Protein AF-A0A378BSM4-F1 (afdb_monomer)

Structure (mmCIF, N/CA/C/O backbone):
data_AF-A0A378BSM4-F1
#
_entry.id   AF-A0A378BSM4-F1
#
loop_
_atom_site.group_PDB
_atom_site.id
_atom_site.type_symbol
_atom_site.label_atom_id
_atom_site.label_alt_id
_atom_site.label_comp_id
_atom_site.label_asym_id
_atom_site.label_entity_id
_atom_site.label_seq_id
_atom_site.pdbx_PDB_ins_code
_atom_site.Cartn_x
_atom_site.Cartn_y
_atom_site.Cartn_z
_atom_site.occupancy
_atom_site.B_iso_or_equiv
_atom_site.auth_seq_id
_atom_site.auth_comp_id
_atom_site.auth_asym_id
_atom_site.auth_atom_id
_atom_site.pdbx_PDB_model_num
ATOM 1 N N . MET A 1 1 ? 3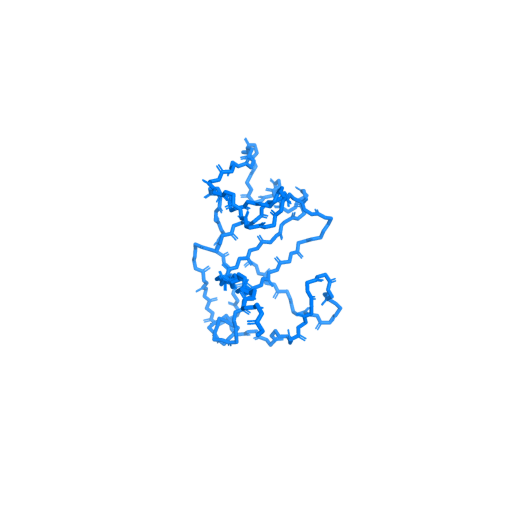9.002 -1.150 12.392 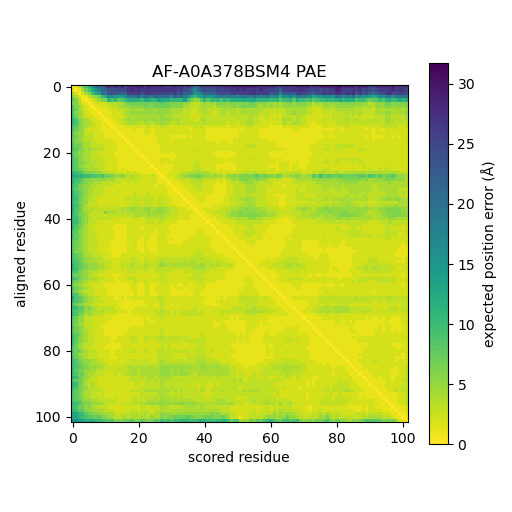1.00 58.44 1 MET A N 1
ATOM 2 C CA . MET A 1 1 ? 37.765 -1.739 11.829 1.00 58.44 1 MET A CA 1
ATOM 3 C C . MET A 1 1 ? 37.304 -0.868 10.668 1.00 58.44 1 MET A C 1
ATOM 5 O O . MET A 1 1 ? 37.145 0.328 10.865 1.00 58.44 1 MET A O 1
ATOM 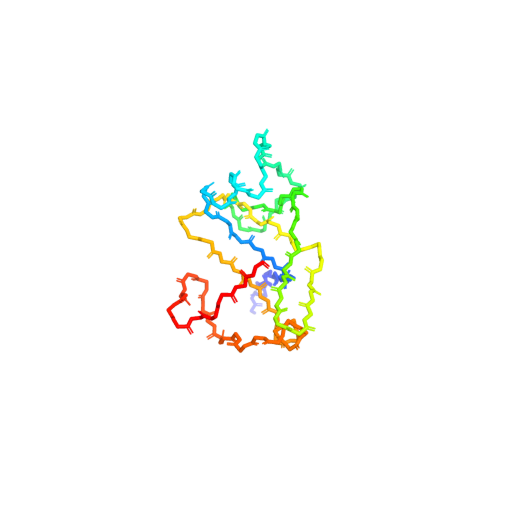9 N N . ARG A 1 2 ? 37.148 -1.413 9.453 1.00 61.38 2 ARG A N 1
ATOM 10 C CA . ARG A 1 2 ? 36.563 -0.658 8.331 1.00 61.38 2 ARG A CA 1
ATOM 11 C C . ARG A 1 2 ? 35.077 -0.447 8.620 1.00 61.38 2 ARG A C 1
ATOM 13 O O . ARG A 1 2 ? 34.327 -1.418 8.631 1.00 61.38 2 ARG A O 1
ATOM 20 N N . GLN A 1 3 ? 34.667 0.795 8.859 1.00 69.94 3 GLN A N 1
ATOM 21 C CA . GLN A 1 3 ? 33.253 1.150 8.935 1.00 69.94 3 GLN A CA 1
ATOM 22 C C . GLN A 1 3 ? 32.642 0.947 7.542 1.00 69.94 3 GLN A C 1
ATOM 24 O O . GLN A 1 3 ? 32.967 1.676 6.609 1.00 69.94 3 GLN A O 1
ATOM 29 N N . ARG A 1 4 ? 31.815 -0.090 7.373 1.00 80.06 4 ARG A N 1
ATOM 30 C CA . ARG A 1 4 ? 30.962 -0.250 6.189 1.00 80.06 4 ARG A CA 1
ATOM 31 C C . ARG A 1 4 ? 29.591 0.313 6.560 1.00 80.06 4 ARG A C 1
ATOM 33 O O . ARG A 1 4 ? 28.861 -0.377 7.271 1.00 80.06 4 ARG A O 1
ATOM 40 N N . PRO A 1 5 ? 29.257 1.555 6.173 1.00 86.25 5 PRO A N 1
ATOM 41 C CA . PRO A 1 5 ? 27.942 2.105 6.467 1.00 86.25 5 PRO A CA 1
ATOM 42 C C . PRO A 1 5 ? 26.871 1.242 5.792 1.00 86.25 5 PRO A C 1
ATOM 44 O O . PRO A 1 5 ? 26.988 0.904 4.614 1.00 86.25 5 PRO A O 1
ATOM 47 N N . ILE A 1 6 ? 25.846 0.862 6.555 1.00 88.31 6 ILE A N 1
ATOM 48 C CA . ILE A 1 6 ? 24.686 0.143 6.029 1.00 88.31 6 ILE A CA 1
ATOM 49 C C . ILE A 1 6 ? 23.690 1.200 5.539 1.00 88.31 6 ILE A C 1
ATOM 51 O O . ILE A 1 6 ? 23.259 2.027 6.346 1.00 88.31 6 ILE A O 1
ATOM 55 N N . PRO A 1 7 ? 23.326 1.216 4.245 1.00 87.62 7 PRO A N 1
ATOM 56 C CA . PRO A 1 7 ? 22.337 2.159 3.744 1.00 87.62 7 PRO A CA 1
ATOM 57 C C . PRO A 1 7 ? 20.976 1.879 4.390 1.00 87.62 7 PRO A C 1
ATOM 59 O O . PRO A 1 7 ? 20.517 0.738 4.428 1.00 87.62 7 PRO A O 1
ATOM 62 N N . ILE A 1 8 ? 20.326 2.929 4.890 1.00 90.75 8 ILE A N 1
ATOM 63 C CA . ILE A 1 8 ? 19.018 2.832 5.542 1.00 90.75 8 ILE A CA 1
ATOM 64 C C . ILE A 1 8 ? 17.929 3.261 4.562 1.00 90.75 8 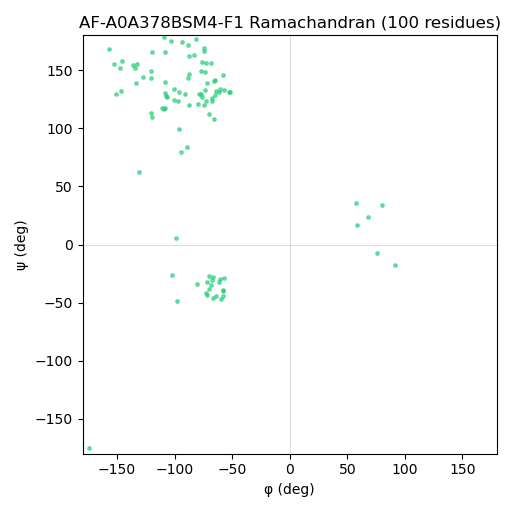ILE A C 1
ATOM 66 O O . ILE A 1 8 ? 17.953 4.370 4.031 1.00 90.75 8 ILE A O 1
ATOM 70 N N . GLY A 1 9 ? 16.957 2.377 4.339 1.00 91.06 9 GLY A N 1
ATOM 71 C CA . GLY A 1 9 ? 15.731 2.683 3.608 1.00 91.06 9 GLY A CA 1
ATOM 72 C C . GLY A 1 9 ? 14.603 3.039 4.572 1.00 91.06 9 GLY A C 1
ATOM 73 O O . GLY A 1 9 ? 14.357 2.312 5.531 1.00 91.06 9 GLY A O 1
ATOM 74 N N . ILE A 1 10 ? 13.903 4.141 4.307 1.00 93.12 10 ILE A N 1
ATOM 75 C CA . ILE A 1 10 ? 12.708 4.539 5.057 1.00 93.12 10 ILE A CA 1
ATOM 76 C C . ILE A 1 10 ? 11.499 4.335 4.150 1.00 93.12 10 ILE A C 1
ATOM 78 O O . ILE A 1 10 ? 11.380 4.982 3.109 1.00 93.12 10 ILE A O 1
ATOM 82 N N . SER A 1 11 ? 10.594 3.453 4.563 1.00 93.00 11 SER A N 1
ATOM 83 C CA . SER A 1 11 ? 9.338 3.208 3.859 1.00 93.00 11 SER A CA 1
ATOM 84 C C . SER A 1 11 ? 8.208 4.004 4.500 1.00 93.00 11 SER A C 1
ATOM 86 O O . SER A 1 11 ? 7.918 3.853 5.686 1.00 93.00 11 SER A O 1
ATOM 88 N N . SER A 1 12 ? 7.543 4.836 3.700 1.00 95.50 12 SER A N 1
ATOM 89 C CA . SER A 1 12 ? 6.221 5.367 4.047 1.00 95.50 12 SER A CA 1
ATOM 90 C C . SER A 1 12 ? 5.136 4.337 3.709 1.00 95.50 12 SER A C 1
ATOM 92 O O . SER A 1 12 ? 5.429 3.282 3.136 1.00 95.50 12 SER A O 1
ATOM 94 N N . ARG A 1 13 ? 3.875 4.644 4.031 1.00 97.62 13 ARG A N 1
ATOM 95 C CA . ARG A 1 13 ? 2.729 3.817 3.637 1.00 97.62 13 ARG A CA 1
ATOM 96 C C . ARG A 1 13 ? 2.675 3.651 2.118 1.00 97.62 13 ARG A C 1
ATOM 98 O O . ARG A 1 13 ? 2.804 4.633 1.378 1.00 97.62 13 ARG A O 1
ATOM 105 N N . HIS A 1 14 ? 2.477 2.427 1.657 1.00 98.44 14 HIS A N 1
ATOM 106 C CA . HIS A 1 14 ? 2.453 2.120 0.232 1.00 98.44 14 HIS A CA 1
ATOM 107 C C . HIS A 1 14 ? 1.684 0.828 -0.050 1.00 98.44 14 HIS A C 1
ATOM 109 O O . HIS A 1 14 ? 1.338 0.075 0.862 1.00 98.44 14 HIS A O 1
ATOM 115 N N . ILE A 1 15 ? 1.408 0.594 -1.329 1.00 98.50 15 ILE A N 1
ATOM 116 C CA . ILE A 1 15 ? 0.717 -0.592 -1.823 1.00 98.50 15 ILE A CA 1
ATOM 117 C C . ILE A 1 15 ? 1.533 -1.246 -2.937 1.00 98.50 15 ILE A C 1
ATOM 119 O O . ILE A 1 15 ? 2.159 -0.564 -3.746 1.00 98.50 15 ILE A O 1
ATOM 123 N N . HIS A 1 16 ? 1.505 -2.570 -2.980 1.00 98.44 16 HIS A N 1
ATOM 124 C CA . HIS A 1 16 ? 1.877 -3.392 -4.128 1.00 98.44 16 HIS A CA 1
ATOM 125 C C . HIS A 1 16 ? 0.592 -3.988 -4.686 1.00 98.44 16 HIS A C 1
ATOM 127 O O . HIS A 1 16 ? -0.271 -4.386 -3.905 1.00 98.44 16 HIS A O 1
ATOM 133 N N . LEU A 1 17 ? 0.452 -4.057 -6.008 1.00 98.44 17 LEU A N 1
ATOM 134 C CA . LEU A 1 17 ? -0.779 -4.534 -6.639 1.00 98.44 17 LEU A CA 1
ATOM 135 C C . LEU A 1 17 ? -0.541 -5.756 -7.518 1.00 98.44 17 LEU A C 1
ATOM 137 O O . LEU A 1 17 ? 0.471 -5.844 -8.217 1.00 98.44 17 LEU A O 1
ATOM 141 N N . ALA A 1 18 ? -1.517 -6.659 -7.506 1.00 98.25 18 ALA A N 1
ATOM 142 C CA . ALA A 1 18 ? -1.696 -7.666 -8.535 1.00 98.25 18 ALA A CA 1
ATOM 143 C C . ALA A 1 18 ? -2.219 -7.040 -9.833 1.00 98.25 18 ALA A C 1
ATOM 145 O O . ALA A 1 18 ? -2.868 -5.993 -9.819 1.00 98.25 18 ALA A O 1
ATOM 146 N N . ALA A 1 19 ? -1.972 -7.700 -10.967 1.00 97.56 19 ALA A N 1
ATOM 147 C CA . ALA A 1 19 ? -2.403 -7.204 -12.276 1.00 97.56 19 ALA A CA 1
ATOM 148 C C . ALA A 1 19 ? -3.924 -6.984 -12.368 1.00 97.56 19 ALA A C 1
ATOM 150 O O . ALA A 1 19 ? -4.361 -5.971 -12.910 1.00 97.56 19 ALA A O 1
ATOM 151 N N . ALA A 1 20 ? -4.721 -7.889 -11.789 1.00 97.50 20 ALA A N 1
ATOM 152 C CA . ALA A 1 20 ? -6.179 -7.779 -11.774 1.00 97.50 20 ALA A CA 1
ATOM 153 C C . ALA A 1 20 ? -6.665 -6.552 -10.981 1.00 97.50 20 ALA A C 1
ATOM 155 O O . ALA A 1 20 ? -7.511 -5.797 -11.460 1.00 97.50 20 ALA A O 1
ATOM 156 N N . ASP A 1 21 ? -6.086 -6.310 -9.803 1.00 98.12 21 ASP A N 1
ATOM 157 C CA . ASP A 1 21 ? -6.451 -5.164 -8.966 1.00 98.12 21 ASP A CA 1
ATOM 158 C C . ASP A 1 21 ? -5.986 -3.848 -9.590 1.00 98.12 21 ASP A C 1
ATOM 160 O O . ASP A 1 21 ? -6.720 -2.861 -9.581 1.00 98.12 21 ASP A O 1
ATOM 164 N N . TYR A 1 22 ? -4.799 -3.839 -10.203 1.00 98.19 22 TYR A N 1
ATOM 165 C CA . TYR A 1 22 ? -4.314 -2.680 -10.942 1.00 98.19 22 TYR A CA 1
ATOM 166 C C . TYR A 1 22 ? -5.256 -2.318 -12.096 1.00 98.19 22 TYR A C 1
ATOM 168 O O . TYR A 1 22 ? -5.650 -1.161 -12.215 1.00 98.19 22 TYR A O 1
ATOM 176 N N . ALA A 1 23 ? -5.679 -3.302 -12.895 1.00 97.62 23 ALA A N 1
ATOM 177 C CA . ALA A 1 23 ? -6.611 -3.083 -13.999 1.00 97.62 23 ALA A CA 1
ATOM 178 C C . ALA A 1 23 ? -7.976 -2.551 -13.527 1.00 97.62 23 ALA A C 1
ATOM 180 O O . ALA A 1 23 ? -8.601 -1.761 -14.231 1.00 97.62 23 ALA A O 1
ATOM 181 N N . ARG A 1 24 ? -8.426 -2.949 -12.329 1.00 97.44 24 ARG A N 1
ATOM 182 C CA . ARG A 1 24 ? -9.666 -2.447 -11.724 1.00 97.44 24 ARG A CA 1
ATOM 183 C C . ARG A 1 24 ? -9.537 -1.008 -11.224 1.00 97.44 24 ARG A C 1
ATOM 185 O O . ARG A 1 24 ? -10.471 -0.230 -11.386 1.00 97.44 24 ARG A O 1
ATOM 192 N N . LEU A 1 25 ? -8.416 -0.670 -10.590 1.00 97.44 25 LEU A N 1
ATOM 193 C CA . LEU A 1 25 ? -8.196 0.651 -9.991 1.00 97.44 25 LEU A CA 1
ATOM 194 C C . LEU A 1 25 ? -7.776 1.708 -11.023 1.00 97.44 25 LEU A C 1
ATOM 196 O O . LEU A 1 25 ? -8.143 2.873 -10.889 1.00 97.44 25 LEU A O 1
ATOM 200 N N . PHE A 1 26 ? -7.026 1.307 -12.050 1.00 97.56 26 PHE A N 1
ATOM 201 C CA . PHE A 1 26 ? -6.459 2.184 -13.078 1.00 97.56 26 PHE A CA 1
ATOM 202 C C . PHE A 1 26 ? -6.752 1.640 -14.489 1.00 97.56 26 PHE A C 1
ATOM 204 O O . PHE A 1 26 ? -5.827 1.288 -15.228 1.00 97.56 26 PHE A O 1
ATOM 211 N N . PRO A 1 27 ? -8.034 1.536 -14.888 1.00 97.00 27 PRO A N 1
ATOM 212 C CA . PRO A 1 27 ? -8.397 0.958 -16.176 1.00 97.00 27 PRO A CA 1
ATOM 213 C C . PRO A 1 27 ? -7.774 1.752 -17.330 1.00 97.00 27 PRO A C 1
ATOM 215 O O . PRO A 1 27 ? -7.820 2.982 -17.349 1.00 97.00 27 PRO A O 1
ATOM 218 N N . ALA A 1 28 ? -7.190 1.028 -18.290 1.00 93.44 28 ALA A N 1
ATOM 219 C CA . ALA A 1 28 ? -6.526 1.569 -19.481 1.00 93.44 28 ALA A CA 1
ATOM 220 C C . ALA A 1 28 ? -5.349 2.535 -19.218 1.00 93.44 28 ALA A C 1
ATOM 222 O O . ALA A 1 28 ? -4.915 3.236 -20.130 1.00 93.44 28 ALA A O 1
ATOM 223 N N . GLN A 1 29 ? -4.794 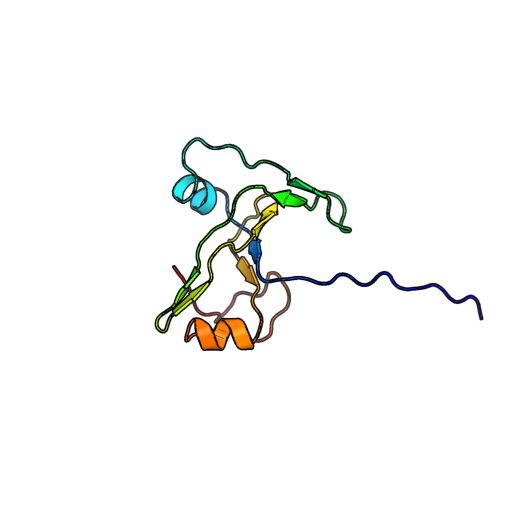2.560 -18.003 1.00 95.81 29 GLN A N 1
ATOM 224 C CA . GLN A 1 29 ? -3.610 3.359 -17.686 1.00 95.81 29 GLN A CA 1
ATOM 225 C C . GLN A 1 29 ? -2.396 2.446 -17.495 1.00 95.81 29 GLN A C 1
ATOM 227 O O . GLN A 1 29 ? -2.486 1.483 -16.738 1.00 95.81 29 GLN A O 1
ATOM 232 N N . PRO A 1 30 ? -1.248 2.710 -18.142 1.00 94.62 30 PRO A N 1
ATOM 233 C CA . PRO A 1 30 ? -0.024 1.978 -17.849 1.00 94.62 30 PRO A CA 1
ATOM 234 C C . PRO A 1 30 ? 0.559 2.411 -16.498 1.00 94.62 30 PRO A C 1
ATOM 236 O O . PRO A 1 30 ? 0.474 3.581 -16.111 1.00 94.62 30 PRO A O 1
ATOM 239 N N . ILE A 1 31 ? 1.228 1.488 -15.802 1.00 96.94 31 ILE A N 1
ATOM 240 C CA . ILE A 1 31 ? 1.992 1.834 -14.600 1.00 96.94 31 ILE A CA 1
ATOM 241 C C . ILE A 1 31 ? 3.184 2.705 -15.000 1.00 96.94 31 ILE A C 1
ATOM 243 O O . ILE A 1 31 ? 3.989 2.318 -15.844 1.00 96.94 31 ILE A O 1
ATOM 247 N N . GLN A 1 32 ? 3.294 3.895 -14.409 1.00 97.38 32 GLN A N 1
ATOM 248 C CA . GLN A 1 32 ? 4.316 4.870 -14.793 1.00 97.38 32 GLN A CA 1
ATOM 249 C C . GLN A 1 32 ? 5.361 4.988 -13.685 1.00 97.38 32 GLN A C 1
ATOM 251 O O . GLN A 1 32 ? 5.007 5.393 -12.577 1.00 97.38 32 GLN A O 1
ATOM 256 N N . PRO A 1 33 ? 6.636 4.634 -13.925 1.00 97.50 33 PRO A N 1
ATOM 257 C CA . PRO A 1 33 ? 7.693 4.826 -12.940 1.00 97.50 33 PRO A CA 1
ATOM 258 C C . PRO A 1 33 ? 7.935 6.312 -12.659 1.00 97.50 33 PRO A C 1
ATOM 260 O O . PRO A 1 33 ? 8.169 7.092 -13.574 1.00 97.50 33 PRO A O 1
ATOM 263 N N . LYS A 1 34 ? 7.935 6.683 -11.377 1.00 97.44 34 LYS A N 1
ATOM 264 C CA . LYS A 1 34 ? 8.279 8.027 -10.896 1.00 97.44 34 LYS A CA 1
ATOM 265 C C . LYS A 1 34 ? 9.722 8.109 -10.418 1.00 97.44 34 LYS A C 1
ATOM 267 O O . LYS A 1 34 ? 10.446 9.049 -10.727 1.00 97.44 34 LYS A O 1
ATOM 272 N N . LYS A 1 35 ? 10.128 7.152 -9.579 1.00 96.81 35 LYS A N 1
ATOM 273 C CA . LYS A 1 35 ? 11.444 7.153 -8.929 1.00 96.81 35 LYS A CA 1
ATOM 274 C C . LYS A 1 35 ? 11.908 5.731 -8.647 1.00 96.81 35 LYS A C 1
ATOM 276 O O . LYS A 1 35 ? 11.175 4.967 -8.020 1.00 96.81 35 LYS A O 1
ATOM 281 N N . ALA A 1 36 ? 13.134 5.404 -9.047 1.00 96.88 36 ALA A N 1
ATOM 282 C CA . ALA A 1 36 ? 13.776 4.145 -8.682 1.00 96.88 36 ALA A CA 1
ATOM 283 C C . ALA A 1 36 ? 14.024 4.064 -7.164 1.00 96.88 36 ALA A C 1
ATOM 285 O O . ALA A 1 36 ? 14.375 5.059 -6.521 1.00 96.88 36 ALA A O 1
ATOM 286 N N . LEU A 1 37 ? 13.828 2.877 -6.593 1.00 94.88 37 LEU A N 1
ATOM 287 C CA . LEU A 1 37 ? 14.169 2.573 -5.204 1.00 94.88 37 LEU A CA 1
ATOM 288 C C . LEU A 1 37 ? 15.573 1.959 -5.117 1.00 94.88 37 LEU A C 1
ATOM 290 O O . LEU A 1 37 ? 16.222 1.703 -6.127 1.00 94.88 37 LEU A O 1
ATOM 294 N N . LEU A 1 38 ? 16.052 1.738 -3.890 1.00 91.31 38 LEU A N 1
ATOM 295 C CA . LEU A 1 38 ? 17.376 1.151 -3.650 1.00 91.31 38 LEU A CA 1
ATOM 296 C C . LEU A 1 38 ? 17.455 -0.310 -4.108 1.00 91.31 38 LEU A C 1
ATOM 298 O O . LEU A 1 38 ? 18.519 -0.787 -4.490 1.00 91.31 38 LEU A O 1
ATOM 302 N N . GLN A 1 39 ? 16.334 -1.026 -4.045 1.00 90.62 39 GLN A N 1
ATOM 303 C CA . GLN A 1 39 ? 16.240 -2.402 -4.501 1.00 90.62 39 GLN A CA 1
ATOM 304 C C . GLN A 1 39 ? 16.189 -2.438 -6.038 1.00 90.62 39 GLN A C 1
ATOM 306 O O . GLN A 1 39 ? 15.315 -1.791 -6.624 1.00 90.62 39 GLN A O 1
ATOM 311 N N . PRO A 1 40 ? 17.067 -3.212 -6.704 1.00 93.62 40 PRO A N 1
ATOM 312 C CA . PRO A 1 40 ? 17.090 -3.311 -8.159 1.00 93.62 40 PRO A CA 1
ATOM 313 C C . PRO A 1 40 ? 15.719 -3.656 -8.753 1.00 93.62 40 PRO A C 1
ATOM 315 O O . PRO A 1 40 ? 15.035 -4.570 -8.293 1.00 93.62 40 PRO A O 1
ATOM 318 N N . GLY A 1 41 ? 15.314 -2.897 -9.772 1.00 94.50 41 GLY A N 1
ATOM 319 C CA . GLY A 1 41 ? 14.041 -3.079 -10.474 1.00 94.50 41 GLY A CA 1
ATOM 320 C C . GLY A 1 41 ? 12.797 -2.591 -9.724 1.00 94.50 41 GLY A C 1
ATOM 321 O O . GLY A 1 41 ? 11.727 -2.568 -10.323 1.00 94.50 41 GLY A O 1
ATOM 322 N N . GLN A 1 42 ? 12.906 -2.172 -8.458 1.00 96.69 42 GLN A N 1
ATOM 323 C CA . GLN A 1 42 ? 11.779 -1.609 -7.711 1.00 96.69 42 GLN A CA 1
ATOM 324 C C . GLN A 1 42 ? 11.680 -0.097 -7.929 1.00 96.69 42 GLN A C 1
ATOM 326 O O . GLN A 1 42 ? 12.688 0.615 -7.988 1.00 96.69 42 GLN A O 1
ATOM 331 N N . TYR A 1 43 ? 10.457 0.419 -8.006 1.00 97.88 43 TYR A N 1
ATOM 332 C CA . TYR A 1 43 ? 10.211 1.845 -8.204 1.00 97.88 43 TYR A CA 1
ATOM 333 C C . TYR A 1 43 ? 8.931 2.304 -7.508 1.00 97.88 43 TYR A C 1
ATOM 335 O O . TYR A 1 43 ? 7.976 1.550 -7.355 1.00 97.88 43 TYR A O 1
ATOM 343 N N . ALA A 1 44 ? 8.886 3.574 -7.119 1.00 98.12 44 ALA A N 1
ATOM 344 C CA . ALA A 1 44 ? 7.634 4.256 -6.827 1.00 98.12 44 ALA A CA 1
ATOM 345 C C . ALA A 1 44 ? 6.978 4.656 -8.153 1.00 98.12 44 ALA A C 1
ATOM 347 O O . ALA A 1 44 ? 7.645 5.252 -8.999 1.00 98.12 44 ALA A O 1
ATOM 348 N N . ALA A 1 45 ? 5.701 4.328 -8.345 1.00 98.31 45 ALA A N 1
ATOM 349 C CA . ALA A 1 45 ? 4.934 4.703 -9.533 1.00 98.31 45 ALA A CA 1
ATOM 350 C C . ALA A 1 45 ? 4.280 6.086 -9.365 1.00 98.31 45 ALA A C 1
ATOM 352 O O . ALA A 1 45 ? 4.140 6.554 -8.239 1.00 98.31 45 ALA A O 1
ATOM 353 N N . GLU A 1 46 ? 3.843 6.746 -10.438 1.00 98.19 46 GLU A N 1
ATOM 354 C CA . GLU A 1 46 ? 3.070 7.998 -10.359 1.00 98.19 46 GLU A CA 1
ATOM 355 C C . GLU A 1 46 ? 1.682 7.793 -9.744 1.00 98.19 46 GLU A C 1
ATOM 357 O O . GLU A 1 46 ? 1.163 8.678 -9.059 1.00 98.19 46 GLU A O 1
ATOM 362 N N . GLN A 1 47 ? 1.127 6.592 -9.890 1.00 98.31 47 GLN A N 1
ATOM 363 C CA . GLN A 1 47 ? -0.162 6.227 -9.330 1.00 98.31 47 GLN A CA 1
ATOM 364 C C . GLN A 1 47 ? -0.159 6.215 -7.794 1.00 98.31 47 GLN A C 1
ATOM 366 O O . GLN A 1 47 ? 0.779 5.754 -7.128 1.00 98.31 47 GLN A O 1
ATOM 371 N N . THR A 1 48 ? -1.263 6.701 -7.234 1.00 98.38 48 THR A N 1
ATOM 372 C CA . THR A 1 48 ? -1.595 6.611 -5.815 1.00 98.38 48 THR A CA 1
ATOM 373 C C . THR A 1 48 ? -3.029 6.137 -5.645 1.00 98.38 48 THR A C 1
ATOM 375 O O . THR A 1 48 ? -3.866 6.320 -6.525 1.00 98.38 48 THR A O 1
ATOM 378 N N . VAL A 1 49 ? -3.313 5.536 -4.494 1.00 98.38 49 VAL A N 1
ATOM 379 C CA . VAL A 1 49 ? -4.663 5.132 -4.094 1.00 98.38 49 VAL A CA 1
ATOM 380 C C . VAL A 1 49 ? -5.066 5.833 -2.801 1.00 98.38 49 VAL A C 1
ATOM 382 O O . VAL A 1 49 ? -4.232 6.399 -2.085 1.00 98.38 49 VAL A O 1
ATOM 385 N N . THR A 1 50 ? -6.358 5.779 -2.497 1.00 98.62 50 THR A N 1
ATOM 386 C CA . THR A 1 50 ? -6.875 6.090 -1.166 1.00 98.62 50 THR A CA 1
ATOM 387 C C . THR A 1 50 ? -7.272 4.783 -0.509 1.00 98.62 50 THR A C 1
ATOM 389 O O . THR A 1 50 ? -8.032 4.030 -1.099 1.00 98.62 50 THR A O 1
ATOM 392 N N . LEU A 1 51 ? -6.763 4.528 0.694 1.00 98.50 51 LEU A N 1
ATOM 393 C CA . LEU A 1 51 ? -7.189 3.390 1.506 1.00 98.50 51 LEU A CA 1
ATOM 394 C C . LEU A 1 51 ? -8.341 3.825 2.402 1.00 98.50 51 LEU A C 1
ATOM 396 O O . LEU A 1 51 ? -8.209 4.827 3.108 1.00 98.50 51 LEU A O 1
ATOM 400 N N . VAL A 1 52 ? -9.435 3.075 2.410 1.00 98.44 52 VAL A N 1
ATOM 401 C CA . VAL A 1 52 ? -10.644 3.359 3.182 1.00 98.44 52 VAL A CA 1
ATOM 402 C C . VAL A 1 52 ? -10.911 2.206 4.141 1.00 98.44 52 VAL A C 1
ATOM 404 O O . VAL A 1 52 ? -11.281 1.103 3.746 1.00 98.44 52 VAL A O 1
ATOM 407 N N . GLY A 1 53 ? -10.715 2.471 5.431 1.00 97.88 53 GLY A N 1
ATOM 408 C CA . GLY A 1 53 ? -11.041 1.547 6.511 1.00 97.88 53 GLY A CA 1
ATOM 409 C C . GLY A 1 53 ? -12.335 1.939 7.237 1.00 97.88 53 GLY A C 1
ATOM 410 O O . GLY A 1 53 ? -12.891 3.009 6.981 1.00 97.88 53 GLY A O 1
ATOM 411 N N . PRO A 1 54 ? -12.802 1.114 8.191 1.00 97.81 54 PRO A N 1
ATOM 412 C CA . PRO A 1 54 ? -14.051 1.353 8.920 1.00 97.81 54 PRO A CA 1
ATOM 413 C C . PRO A 1 54 ? -14.122 2.694 9.664 1.00 97.81 54 PRO A C 1
ATOM 415 O O . PRO A 1 54 ? -15.208 3.229 9.864 1.00 97.81 54 PRO A O 1
ATOM 418 N N . LYS A 1 55 ? -12.975 3.232 10.102 1.00 98.00 55 LYS A N 1
ATOM 419 C CA . LYS A 1 55 ? -12.908 4.464 10.904 1.00 98.00 55 LYS A CA 1
ATOM 420 C C . LYS A 1 55 ? -12.496 5.696 10.100 1.00 98.00 55 LYS A C 1
ATOM 422 O O . LYS A 1 55 ? -12.812 6.818 10.491 1.00 98.00 55 LYS A O 1
ATOM 427 N N . GLY A 1 56 ? -11.760 5.519 9.009 1.00 97.81 56 GLY A N 1
ATOM 428 C CA . GLY A 1 56 ? -11.134 6.639 8.322 1.00 97.81 56 GLY A CA 1
ATOM 429 C C . GLY A 1 56 ? -10.457 6.243 7.024 1.00 97.81 56 GLY A C 1
ATOM 430 O O . GLY A 1 56 ? -10.535 5.099 6.580 1.00 97.81 56 GLY A O 1
ATOM 431 N N . ARG A 1 57 ? -9.777 7.212 6.410 1.00 98.44 57 ARG A N 1
ATOM 432 C CA . ARG A 1 57 ? -9.109 7.030 5.121 1.00 98.44 57 ARG A CA 1
ATOM 433 C C . ARG A 1 57 ? -7.700 7.605 5.107 1.00 98.44 57 ARG A C 1
ATOM 435 O O . ARG A 1 57 ? -7.416 8.574 5.810 1.00 98.44 57 ARG A O 1
ATOM 442 N N . LEU A 1 58 ? -6.840 7.030 4.274 1.00 98.50 58 LEU A N 1
ATOM 443 C CA . LEU A 1 58 ? -5.493 7.517 3.993 1.00 98.50 58 LEU A CA 1
ATOM 444 C C . LEU A 1 58 ? -5.382 7.811 2.503 1.00 98.50 58 LEU A C 1
ATOM 446 O O . LEU A 1 58 ? -5.421 6.896 1.686 1.00 98.50 58 LEU A O 1
ATOM 450 N N . ASN A 1 59 ? -5.236 9.086 2.161 1.00 98.12 59 ASN A N 1
ATOM 451 C CA . ASN A 1 59 ? -5.084 9.524 0.777 1.00 98.12 59 ASN A CA 1
ATOM 452 C C . ASN A 1 59 ? -3.622 9.390 0.323 1.00 98.12 59 ASN A C 1
ATOM 454 O O . ASN A 1 59 ? -2.702 9.358 1.146 1.00 98.12 59 ASN A O 1
ATOM 458 N N . ASN A 1 60 ? -3.406 9.419 -0.993 1.00 97.62 60 ASN A N 1
ATOM 459 C CA . ASN A 1 60 ? -2.078 9.499 -1.610 1.00 97.62 60 ASN A CA 1
ATOM 460 C C . ASN A 1 60 ? -1.126 8.356 -1.209 1.00 97.62 60 ASN A C 1
ATOM 462 O O . ASN A 1 60 ? 0.084 8.559 -1.082 1.00 97.62 60 ASN A O 1
ATOM 466 N N . VAL A 1 61 ? -1.659 7.146 -1.020 1.00 98.44 61 VAL A N 1
ATOM 467 C CA . VAL A 1 61 ? -0.859 5.949 -0.740 1.00 98.44 61 VAL A CA 1
ATOM 468 C C . VAL A 1 61 ? -0.173 5.505 -2.025 1.00 98.44 61 VAL A C 1
ATOM 470 O O . VAL A 1 61 ? -0.826 5.249 -3.034 1.00 98.44 61 VAL A O 1
ATOM 473 N N . ARG A 1 62 ? 1.160 5.468 -2.003 1.00 98.44 62 ARG A N 1
ATOM 474 C CA . ARG A 1 62 ? 1.990 5.267 -3.196 1.00 98.44 62 ARG A CA 1
ATOM 475 C C . ARG A 1 62 ? 1.939 3.817 -3.673 1.00 98.44 62 ARG A C 1
ATOM 477 O O . ARG A 1 62 ? 2.148 2.916 -2.868 1.00 98.44 62 ARG A O 1
ATOM 484 N N . LEU A 1 63 ? 1.741 3.601 -4.972 1.00 98.56 63 LEU A N 1
ATOM 485 C CA . LEU A 1 63 ? 1.974 2.298 -5.593 1.00 98.56 63 LEU A CA 1
ATOM 486 C C . LEU A 1 63 ? 3.478 2.078 -5.794 1.00 98.56 63 LEU A C 1
ATOM 488 O O . LEU A 1 63 ? 4.160 2.940 -6.357 1.00 98.56 63 LEU A O 1
ATOM 492 N N . LEU A 1 64 ? 3.986 0.932 -5.350 1.00 98.25 64 LEU A N 1
ATOM 493 C CA . LEU A 1 64 ? 5.314 0.449 -5.707 1.00 98.25 64 LEU A CA 1
ATOM 494 C C . LEU A 1 64 ? 5.203 -0.607 -6.804 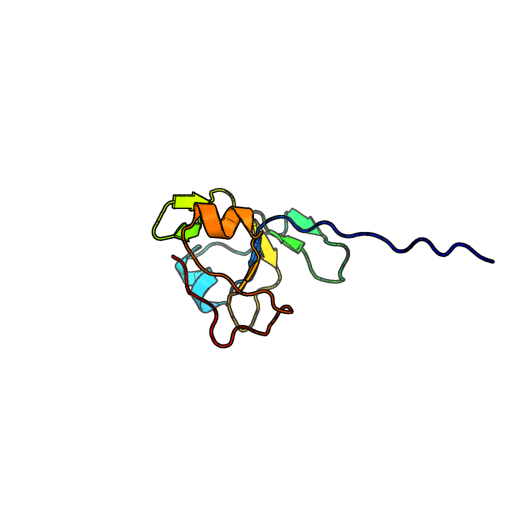1.00 98.25 64 LEU A C 1
ATOM 496 O O . LEU A 1 64 ? 4.355 -1.496 -6.746 1.00 98.25 64 LEU A O 1
ATOM 500 N N . GLY A 1 65 ? 6.057 -0.470 -7.813 1.00 97.00 65 GLY A N 1
ATOM 501 C CA . GLY A 1 65 ? 6.190 -1.409 -8.912 1.00 97.00 65 GLY A CA 1
ATOM 502 C C . GLY A 1 65 ? 7.492 -2.215 -8.843 1.00 97.00 65 GLY A C 1
ATOM 503 O O . GLY A 1 65 ? 8.417 -1.834 -8.115 1.00 97.00 65 GLY A O 1
ATOM 504 N N . PRO A 1 66 ? 7.588 -3.304 -9.626 1.00 97.69 66 PRO A N 1
ATOM 505 C CA . PRO A 1 66 ? 6.587 -3.783 -10.587 1.00 97.69 66 PRO A CA 1
ATOM 506 C C . PRO A 1 66 ? 5.370 -4.437 -9.911 1.00 97.69 66 PRO A C 1
ATOM 508 O O . PRO A 1 66 ? 5.377 -4.700 -8.708 1.00 97.69 66 PRO A O 1
ATOM 511 N N . LEU A 1 67 ? 4.321 -4.698 -10.699 1.00 97.81 67 LEU A N 1
ATOM 512 C CA . LEU A 1 67 ? 3.150 -5.447 -10.235 1.00 97.81 67 LEU A CA 1
ATOM 513 C C . LEU A 1 67 ? 3.569 -6.836 -9.730 1.00 97.81 67 LEU A C 1
ATOM 515 O O . LEU A 1 67 ? 4.507 -7.446 -10.247 1.00 97.81 67 LEU A O 1
ATOM 519 N N . ARG A 1 68 ? 2.875 -7.326 -8.702 1.00 97.12 68 ARG A N 1
ATOM 520 C CA . ARG A 1 68 ? 3.160 -8.602 -8.033 1.00 97.12 68 ARG A CA 1
ATOM 521 C C . ARG A 1 68 ? 2.080 -9.637 -8.343 1.00 97.12 68 ARG A C 1
ATOM 523 O O . ARG A 1 68 ? 1.113 -9.360 -9.041 1.00 97.12 68 ARG A O 1
ATOM 530 N N . GLN A 1 69 ? 2.249 -10.848 -7.819 1.00 96.62 69 GLN A N 1
ATOM 531 C CA . GLN A 1 69 ? 1.211 -11.883 -7.893 1.00 96.62 69 GLN A CA 1
ATOM 532 C C . GLN A 1 69 ? 0.025 -11.580 -6.968 1.00 96.62 69 GLN A C 1
ATOM 534 O O . GLN A 1 69 ? -1.111 -11.886 -7.314 1.00 96.62 69 GLN A O 1
ATOM 539 N N . THR A 1 70 ? 0.286 -10.938 -5.827 1.00 97.38 70 THR A N 1
ATOM 540 C CA . THR A 1 70 ? -0.720 -10.651 -4.799 1.00 97.38 70 THR A CA 1
ATOM 541 C C . THR A 1 70 ? -0.611 -9.201 -4.348 1.00 97.38 70 THR A C 1
ATOM 543 O O . THR A 1 70 ? 0.496 -8.687 -4.160 1.00 97.38 70 THR A O 1
ATOM 546 N N . SER A 1 71 ? -1.760 -8.554 -4.156 1.00 98.31 71 SER A N 1
ATOM 547 C CA . SER A 1 71 ? -1.836 -7.198 -3.618 1.00 98.31 71 SER A CA 1
ATOM 548 C C . SER A 1 71 ? -1.506 -7.165 -2.127 1.00 98.31 71 SER A C 1
ATOM 550 O O . SER A 1 71 ? -1.922 -8.032 -1.360 1.00 98.31 71 SER A O 1
ATOM 552 N N . GLN A 1 72 ? -0.754 -6.150 -1.711 1.00 98.56 72 GLN A N 1
ATOM 553 C CA . GLN A 1 72 ? -0.282 -5.990 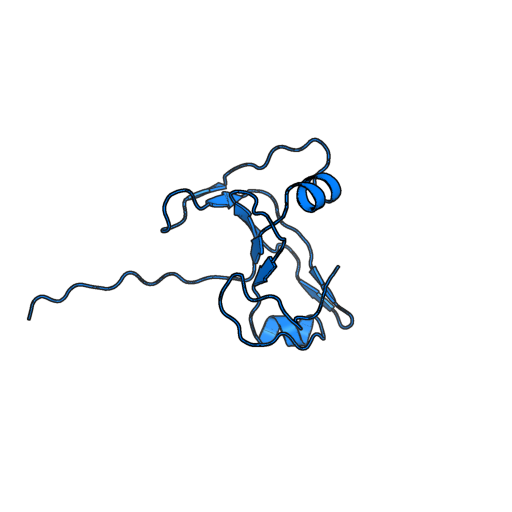-0.340 1.00 98.56 72 GLN A CA 1
ATOM 554 C C . GLN A 1 72 ? -0.211 -4.514 0.031 1.00 98.56 72 GLN A C 1
ATOM 556 O O . GLN A 1 72 ? 0.394 -3.718 -0.681 1.00 98.56 72 GLN A O 1
ATOM 561 N N . VAL A 1 73 ? -0.754 -4.174 1.196 1.00 98.25 73 VAL A N 1
ATOM 562 C CA . VAL A 1 73 ? -0.664 -2.838 1.785 1.00 98.25 73 VAL A CA 1
ATOM 563 C C . VAL A 1 73 ? 0.295 -2.875 2.968 1.00 98.25 73 VAL A C 1
ATOM 565 O O . VAL A 1 73 ? 0.134 -3.682 3.882 1.00 98.25 73 VAL A O 1
ATOM 568 N N . GLU A 1 74 ? 1.273 -1.975 2.968 1.00 98.31 74 GLU A N 1
ATOM 569 C CA . GLU A 1 74 ? 2.212 -1.789 4.072 1.00 98.31 74 GLU A CA 1
ATOM 570 C C . GLU A 1 74 ? 1.938 -0.437 4.735 1.00 98.31 74 GLU A C 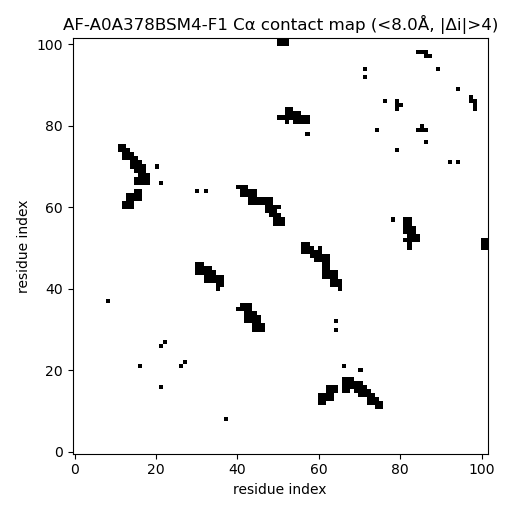1
ATOM 572 O O . GLU A 1 74 ? 2.037 0.620 4.107 1.00 98.31 74 GLU A O 1
ATOM 577 N N . ILE A 1 75 ? 1.563 -0.472 6.013 1.00 98.12 75 ILE A N 1
ATOM 578 C CA . ILE A 1 75 ? 1.144 0.696 6.791 1.00 98.12 75 ILE A CA 1
ATOM 579 C C . ILE A 1 75 ? 1.771 0.676 8.183 1.00 98.12 75 ILE A C 1
ATOM 581 O O . ILE A 1 75 ? 2.097 -0.378 8.728 1.00 98.12 75 ILE A O 1
ATOM 585 N N . SER A 1 76 ? 1.919 1.854 8.787 1.00 98.06 76 SER A N 1
ATOM 586 C CA . SER A 1 76 ? 2.373 1.952 10.172 1.00 98.06 76 SER A CA 1
ATOM 587 C C . SER A 1 76 ? 1.275 1.550 11.164 1.00 98.06 76 SER A C 1
ATOM 589 O O . SER A 1 76 ? 0.081 1.527 10.859 1.00 98.06 76 SER A O 1
ATOM 591 N N . ARG A 1 77 ? 1.658 1.333 12.427 1.00 97.31 77 ARG A N 1
ATOM 592 C CA . ARG A 1 77 ? 0.688 1.128 13.515 1.00 97.31 77 ARG A CA 1
ATOM 593 C C . ARG A 1 77 ? -0.247 2.330 13.706 1.00 97.31 77 ARG A C 1
ATOM 595 O O . ARG A 1 77 ? -1.381 2.164 14.144 1.00 97.31 77 ARG A O 1
ATOM 602 N N . THR A 1 78 ? 0.215 3.543 13.406 1.00 98.06 78 THR A N 1
ATOM 603 C CA . THR A 1 78 ? -0.613 4.756 13.488 1.00 98.06 78 THR A CA 1
ATOM 604 C C . THR A 1 78 ? -1.640 4.792 12.363 1.00 98.06 78 THR A C 1
ATOM 606 O O . THR A 1 78 ? -2.814 5.037 12.623 1.00 98.06 78 THR A O 1
ATOM 609 N N . ASP A 1 79 ? -1.226 4.455 11.144 1.00 98.25 79 ASP A N 1
ATOM 610 C CA . ASP A 1 79 ? -2.115 4.327 9.986 1.00 98.25 79 ASP A CA 1
ATOM 611 C C . ASP A 1 79 ? -3.227 3.301 10.233 1.00 98.25 79 ASP A C 1
ATOM 613 O O . ASP A 1 79 ? -4.397 3.592 9.999 1.00 98.25 79 ASP A O 1
ATOM 617 N N . ALA A 1 80 ? -2.887 2.138 10.798 1.00 97.81 80 ALA A N 1
ATOM 618 C CA . ALA A 1 80 ? -3.862 1.104 11.145 1.00 97.81 80 ALA A CA 1
ATOM 619 C C . ALA A 1 80 ? -4.937 1.619 12.124 1.00 97.81 80 ALA A C 1
ATOM 621 O O . ALA A 1 80 ? -6.125 1.345 11.949 1.00 97.81 80 ALA A O 1
ATOM 622 N N . ARG A 1 81 ? -4.550 2.447 13.109 1.00 98.06 81 ARG A N 1
ATOM 623 C CA . ARG A 1 81 ? -5.499 3.095 14.035 1.00 98.06 81 ARG A CA 1
ATOM 624 C C . ARG A 1 81 ? -6.382 4.147 13.369 1.00 98.06 81 ARG A C 1
ATOM 626 O O . ARG A 1 81 ? -7.526 4.300 13.793 1.00 98.06 81 ARG A O 1
ATOM 633 N N . ILE A 1 82 ? -5.863 4.882 12.383 1.00 98.31 82 ILE A N 1
ATOM 634 C CA . ILE A 1 82 ? -6.641 5.859 11.601 1.00 98.31 82 ILE A CA 1
ATOM 635 C C . ILE A 1 82 ? -7.697 5.130 10.770 1.00 98.31 82 ILE A C 1
ATOM 637 O O . ILE A 1 82 ? -8.861 5.518 10.770 1.00 98.31 82 ILE A O 1
ATOM 641 N N . LEU A 1 83 ? -7.290 4.048 10.108 1.00 98.31 83 LEU A N 1
ATOM 642 C CA . LEU A 1 83 ? -8.164 3.220 9.282 1.00 98.31 83 LEU A CA 1
ATOM 643 C C . LEU A 1 83 ? -9.169 2.418 10.118 1.00 98.31 83 LEU A C 1
ATOM 645 O O . LEU A 1 83 ? -10.258 2.120 9.640 1.00 98.31 83 LEU A O 1
ATOM 649 N N . GLY A 1 84 ? -8.839 2.105 11.373 1.00 97.81 84 GLY A N 1
ATOM 650 C CA . GLY A 1 84 ? -9.683 1.287 12.243 1.00 97.81 84 GLY A CA 1
ATOM 651 C C . GLY A 1 84 ? -9.546 -0.208 11.963 1.00 97.81 84 GLY A C 1
ATOM 652 O O . GLY A 1 84 ? -10.526 -0.936 12.079 1.00 97.81 84 GLY A O 1
ATOM 653 N N . ILE A 1 85 ? -8.348 -0.662 11.582 1.00 97.12 85 ILE A N 1
ATOM 654 C CA . ILE A 1 85 ? -8.048 -2.076 11.320 1.00 97.12 85 ILE A CA 1
ATOM 655 C C . ILE A 1 85 ? -6.940 -2.589 12.243 1.00 97.12 85 ILE A C 1
ATOM 657 O O . ILE A 1 85 ? -6.028 -1.852 12.623 1.00 97.12 85 ILE A O 1
ATOM 661 N N . ALA A 1 86 ? -6.993 -3.876 12.578 1.00 95.94 86 ALA A N 1
ATOM 662 C CA . ALA A 1 86 ? -5.961 -4.556 13.357 1.00 95.94 86 ALA A CA 1
ATOM 663 C C . ALA A 1 86 ? -4.951 -5.247 12.423 1.00 95.94 86 ALA A C 1
ATOM 665 O O . ALA A 1 86 ? -5.035 -6.447 12.176 1.00 95.94 86 ALA A O 1
ATOM 666 N N . ALA A 1 87 ? -4.011 -4.478 11.866 1.00 95.75 87 ALA A N 1
ATOM 667 C CA . ALA A 1 87 ? -2.953 -5.020 11.010 1.00 95.75 87 ALA A CA 1
ATOM 668 C C . ALA A 1 87 ? -1.822 -5.654 11.859 1.00 95.75 87 ALA A C 1
ATOM 670 O O . ALA A 1 87 ? -1.230 -4.949 12.684 1.00 95.75 87 ALA A O 1
ATOM 671 N N . PRO A 1 88 ? -1.505 -6.954 11.691 1.00 96.00 88 PRO A N 1
ATOM 672 C CA . PRO A 1 88 ? -0.426 -7.608 12.433 1.00 96.00 88 PRO A CA 1
ATOM 673 C C . PRO A 1 88 ? 0.960 -7.232 11.883 1.00 96.00 88 PRO A C 1
ATOM 675 O O . PRO A 1 88 ? 1.105 -6.887 10.712 1.00 96.00 88 PRO A O 1
ATOM 678 N N . LEU A 1 89 ? 2.003 -7.359 12.711 1.00 97.19 89 LEU A N 1
ATOM 679 C CA . LEU A 1 89 ? 3.392 -7.237 12.257 1.00 97.19 89 LEU A CA 1
ATOM 680 C C . LEU A 1 89 ? 3.784 -8.479 11.449 1.00 97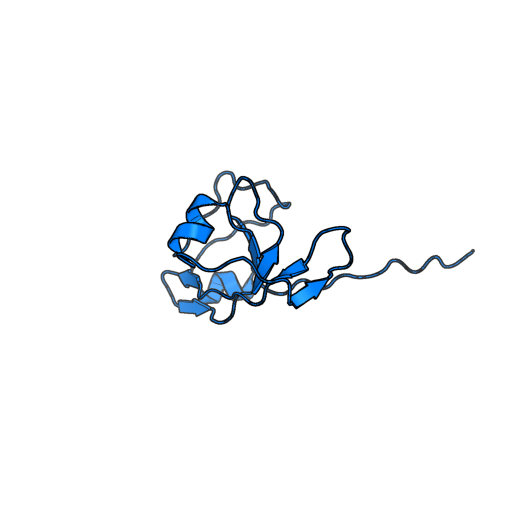.19 89 LEU A C 1
ATOM 682 O O . LEU A 1 89 ? 3.686 -9.598 11.956 1.00 97.19 89 LEU A O 1
ATOM 686 N N . ARG A 1 90 ? 4.233 -8.285 10.206 1.00 97.38 90 ARG A N 1
ATOM 687 C CA . ARG A 1 90 ? 4.595 -9.363 9.276 1.00 97.38 90 ARG A CA 1
ATOM 688 C C . ARG A 1 90 ? 5.759 -8.968 8.378 1.00 97.38 90 ARG A C 1
ATOM 690 O O . ARG A 1 90 ? 5.995 -7.789 8.136 1.00 97.38 90 ARG A O 1
ATOM 697 N N . MET A 1 91 ? 6.440 -9.983 7.853 1.00 97.19 91 MET A N 1
ATOM 698 C CA . MET A 1 91 ? 7.348 -9.829 6.717 1.00 97.19 91 MET A CA 1
ATOM 699 C C . MET A 1 91 ? 6.549 -9.719 5.412 1.00 97.19 91 MET A C 1
ATOM 701 O O . MET A 1 91 ? 5.478 -10.319 5.291 1.00 97.19 91 MET A O 1
ATOM 705 N N . SER A 1 92 ? 7.088 -8.980 4.436 1.00 95.75 92 SER A N 1
ATOM 706 C CA . SER A 1 92 ? 6.496 -8.827 3.096 1.00 95.75 92 SER A CA 1
ATOM 707 C C . SER A 1 92 ? 6.192 -10.207 2.489 1.00 95.75 92 SER A C 1
ATOM 709 O O . SER A 1 92 ? 7.036 -11.101 2.541 1.00 95.75 92 SER A O 1
ATOM 711 N N . GLY A 1 93 ? 4.981 -10.398 1.960 1.00 95.81 93 GLY A N 1
ATOM 712 C CA . GLY A 1 93 ? 4.487 -11.669 1.420 1.00 95.81 93 GLY A CA 1
ATOM 713 C C . GLY A 1 93 ? 3.748 -12.575 2.417 1.00 95.81 93 GLY A C 1
ATOM 714 O O . GLY A 1 93 ? 2.983 -13.434 1.985 1.00 95.81 93 GLY A O 1
ATOM 715 N N . ASN A 1 94 ? 3.888 -12.383 3.737 1.00 97.19 94 ASN A N 1
ATOM 716 C CA . ASN A 1 94 ? 3.141 -13.169 4.729 1.00 97.19 94 ASN A CA 1
ATOM 717 C C . ASN A 1 94 ? 1.789 -12.519 5.083 1.00 97.19 94 ASN A C 1
ATOM 719 O O . ASN A 1 94 ? 1.653 -11.824 6.097 1.00 97.19 94 ASN A O 1
ATOM 723 N N . LEU A 1 95 ? 0.783 -12.799 4.251 1.00 96.56 95 LEU A N 1
ATOM 724 C CA . LEU A 1 95 ? -0.560 -12.207 4.323 1.00 96.56 95 LEU A CA 1
ATOM 725 C C . LEU A 1 95 ? -1.610 -13.090 5.025 1.00 96.56 95 LEU A C 1
ATOM 727 O O . LEU A 1 95 ? -2.791 -12.758 5.064 1.00 96.56 95 LEU A O 1
ATOM 731 N N . GLN A 1 96 ? -1.228 -14.232 5.600 1.00 96.06 96 GLN A N 1
ATOM 732 C CA . GLN A 1 96 ? -2.211 -15.132 6.211 1.00 96.06 96 GLN A CA 1
ATOM 733 C C . GLN A 1 96 ? -2.841 -14.510 7.467 1.00 96.06 96 GLN A C 1
ATOM 735 O O . GLN A 1 96 ? -2.135 -14.117 8.395 1.00 96.06 96 GLN A O 1
ATOM 740 N N . GLY A 1 97 ? -4.170 -14.429 7.535 1.00 94.94 97 GLY A N 1
ATOM 741 C CA . GLY A 1 97 ? -4.862 -13.840 8.689 1.00 94.94 97 GLY A CA 1
ATOM 742 C C . GLY A 1 97 ? -4.642 -12.329 8.843 1.00 94.94 97 GLY A C 1
ATOM 743 O O . GLY A 1 97 ? -4.743 -11.812 9.954 1.00 94.94 97 GLY A O 1
ATOM 744 N N . THR A 1 98 ? -4.298 -11.619 7.763 1.00 97.19 98 THR A N 1
ATOM 745 C CA . THR A 1 98 ? -4.292 -10.148 7.743 1.00 97.19 98 THR A CA 1
ATOM 746 C C . THR A 1 98 ? -5.673 -9.605 7.368 1.00 97.19 98 THR A C 1
ATOM 748 O O . THR A 1 98 ? -6.361 -10.228 6.557 1.00 97.19 98 THR A O 1
ATOM 751 N N . PRO A 1 99 ? -6.091 -8.442 7.901 1.00 96.50 99 PRO A N 1
ATOM 752 C CA . PRO A 1 99 ? -7.344 -7.812 7.496 1.00 96.50 99 PRO A CA 1
ATOM 753 C C . PRO A 1 99 ? -7.278 -7.291 6.053 1.00 96.50 99 PRO A C 1
ATOM 755 O O . PRO A 1 99 ? -6.201 -6.973 5.547 1.00 96.50 99 PRO A O 1
ATOM 758 N N . GLY A 1 100 ? -8.444 -7.160 5.420 1.00 94.94 100 GLY A N 1
ATOM 759 C CA . GLY A 1 100 ? -8.604 -6.456 4.146 1.00 94.94 100 GLY A CA 1
ATOM 760 C C . GLY A 1 100 ? -8.870 -4.958 4.324 1.00 94.94 100 GLY A C 1
ATOM 761 O O . GLY A 1 100 ? -9.101 -4.475 5.436 1.00 94.94 100 GLY A O 1
ATOM 762 N N . ILE A 1 101 ? -8.854 -4.232 3.208 1.00 94.25 101 ILE A N 1
ATOM 763 C CA . ILE A 1 101 ? -9.220 -2.816 3.118 1.00 94.25 101 ILE A CA 1
ATOM 764 C C . ILE A 1 101 ? -9.731 -2.498 1.707 1.00 94.25 101 ILE A C 1
ATOM 766 O O . ILE A 1 101 ? -9.391 -3.226 0.772 1.00 94.25 101 ILE A O 1
ATOM 770 N N . ALA A 1 102 ? -10.551 -1.451 1.577 1.00 86.69 102 ALA A N 1
ATOM 771 C CA . ALA A 1 102 ? -11.039 -0.942 0.296 1.00 86.69 102 ALA A CA 1
ATOM 772 C C . ALA A 1 102 ? -10.175 0.215 -0.220 1.00 86.69 102 ALA A C 1
ATOM 774 O O . ALA A 1 102 ? -9.680 1.005 0.621 1.00 86.69 102 ALA A O 1
#

Secondary structure (DSSP, 8-state):
----PPPPP---SEEE-BHHHHHHHSTT----EEEE-SSTT-EEEEEEEEEE-SS-EEEEEEEEES-BSS-EEE--HHHHHHHT--PPP--TT--TTPPP--

Nearest PDB structures (foldseek):
  5cuo-assembly1_A  TM=9.882E-01  e=1.925E-10  Rhodopseudomonas palustris BisB18
  5dkw-assembly2_B  TM=3.211E-01  e=7.803E+00  Homo sapiens

InterPro domains:
  IPR008300 Phosphate propanoyltransferase [PF06130] (7-101)
  IPR008300 Phosphate propanoyltransferase [PTHR39453] (3-101)

pLDDT: mean 95.42, std 6.43, range [58.44, 98.62]

Radius of gyration: 15.05 Å; Cα contacts (8 Å, |Δi|>4): 160; chains: 1; bounding box: 52×25×34 Å

Foldseek 3Di:
DPDDDDDDDDDAKAKAAAPVVCCVVPPPDDFAFDADDPDPPKGWTPDADWWAAPQAIDGRHIYMDDHDNHMDIDHDPVVCVNRVADADDDDPPPCPPGDDID

Mean predicted aligned error: 3.48 Å

Organism: Klebsiella pneumoniae (NCBI:txid573)

Sequence (102 aa):
MRQRPIPIGISSRHIHLAAADYARLFPAQPIQPKKALLQPGQYAAEQTVTLVGPKGRLNNVRLLGPLRQTSQVEISRTDARILGIAAPLRMSGNLQGTPGIA

Solvent-accessible surface area (backbone atoms only — not comparable to full-atom values): 6372 Å² total; per-residue (Å²): 131,88,86,75,84,76,86,84,83,84,82,73,56,30,32,37,34,14,65,70,58,42,48,70,78,40,64,98,56,80,90,44,81,66,42,79,49,94,52,88,85,32,23,39,31,70,54,59,44,61,43,44,38,91,68,30,69,45,72,76,30,33,32,39,35,65,72,41,92,60,63,46,78,48,68,50,76,66,52,26,61,49,20,56,51,83,72,73,93,68,60,92,89,63,62,82,92,51,74,88,76,80